Protein AF-A0A370G5T4-F1 (afdb_monomer_lite)

Secondary structure (DSSP, 8-state):
-HHHHHHHHHHHHHHHHHHHHHHHHHT-S-HHHHHHHHHHHHHHHHHH-THHHHHHHHHHHTHHHHTTTTT-

Radius of gyration: 16.43 Å; chains: 1; bounding box: 25×29×51 Å

Sequence (72 aa):
MKKGLSYLIPLFVTTLVLFYLVAGWLSTDHPAIVFFLAMMCADKIVEKNGWLIEFYEEGISKKPLDDMKKDR

Organism: NCBI:txid493781

Structure (mmCIF, N/CA/C/O backbone):
data_AF-A0A370G5T4-F1
#
_entry.id   AF-A0A370G5T4-F1
#
loop_
_atom_site.group_PDB
_atom_site.id
_atom_site.type_symbol
_atom_site.label_atom_id
_atom_site.label_alt_id
_atom_site.label_comp_id
_atom_site.label_asym_id
_atom_site.label_entity_id
_atom_site.label_seq_id
_atom_site.pdbx_PDB_ins_code
_atom_site.Cartn_x
_atom_site.Cartn_y
_atom_site.Cartn_z
_atom_site.occupancy
_atom_site.B_iso_or_equiv
_atom_site.auth_seq_id
_atom_site.auth_comp_id
_atom_site.auth_asym_id
_atom_site.auth_atom_id
_atom_site.pdbx_PDB_model_num
ATOM 1 N N . MET A 1 1 ? -2.834 5.126 19.568 1.00 48.69 1 MET A N 1
ATOM 2 C CA . MET A 1 1 ? -1.844 4.452 18.692 1.00 48.69 1 MET A CA 1
ATOM 3 C C . MET A 1 1 ? -2.329 3.125 18.086 1.00 48.69 1 MET A C 1
ATOM 5 O O . MET A 1 1 ? -1.880 2.812 16.997 1.00 48.69 1 MET A O 1
ATOM 9 N N . LYS A 1 2 ? -3.277 2.379 18.691 1.00 52.97 2 LYS A N 1
ATOM 10 C CA . LYS A 1 2 ? -3.814 1.116 18.120 1.00 52.97 2 LYS A CA 1
ATOM 11 C C . LYS A 1 2 ? -4.468 1.259 16.727 1.00 52.97 2 LYS A C 1
ATOM 13 O O . LYS A 1 2 ? -4.271 0.398 15.881 1.00 52.97 2 LYS A O 1
ATOM 18 N N . LYS A 1 3 ? -5.151 2.382 16.464 1.00 60.88 3 LYS A N 1
ATOM 19 C CA . LYS A 1 3 ? -5.792 2.666 15.163 1.00 60.88 3 LYS A CA 1
ATOM 20 C C . LYS A 1 3 ? -4.804 2.806 13.995 1.00 60.88 3 LYS A C 1
ATOM 22 O O . LYS A 1 3 ? -5.128 2.430 12.880 1.00 60.88 3 LYS A O 1
ATOM 27 N N . GLY A 1 4 ? -3.587 3.300 14.251 1.00 65.69 4 GLY A N 1
ATOM 28 C CA . GLY A 1 4 ? -2.572 3.452 13.201 1.00 65.69 4 GLY A CA 1
ATOM 29 C C . GLY A 1 4 ? -2.061 2.105 12.687 1.00 65.69 4 GLY A C 1
ATOM 30 O O . GLY A 1 4 ? -1.912 1.921 11.487 1.00 65.69 4 GLY A O 1
ATOM 31 N N . LEU A 1 5 ? -1.867 1.137 13.590 1.00 67.62 5 LEU A N 1
ATOM 32 C CA . LEU A 1 5 ? -1.445 -0.218 13.221 1.00 67.62 5 LEU A CA 1
ATOM 33 C C . LEU A 1 5 ? -2.573 -1.001 12.528 1.00 67.62 5 LEU A C 1
ATOM 35 O O . LEU A 1 5 ? -2.320 -1.717 11.565 1.00 67.62 5 LEU A O 1
ATOM 39 N N . SER A 1 6 ? -3.811 -0.806 12.997 1.00 69.56 6 SER A N 1
ATOM 40 C CA . SER A 1 6 ? -5.035 -1.350 12.393 1.00 69.56 6 SER A CA 1
ATOM 41 C C . SER A 1 6 ? -5.244 -0.876 10.951 1.00 69.56 6 SER A C 1
ATOM 43 O O . SER A 1 6 ? -5.742 -1.632 10.130 1.00 69.56 6 SER A O 1
ATOM 45 N N . TYR A 1 7 ? -4.791 0.335 10.611 1.00 78.81 7 TYR A N 1
ATOM 46 C CA . TYR A 1 7 ? -4.808 0.858 9.242 1.00 78.81 7 TYR A CA 1
ATOM 47 C C . TYR A 1 7 ? -3.637 0.348 8.390 1.00 78.81 7 TYR A C 1
ATOM 49 O O . TYR A 1 7 ? -3.797 0.033 7.213 1.00 78.81 7 TYR A O 1
ATOM 57 N N . LEU A 1 8 ? -2.446 0.243 8.986 1.00 82.69 8 LEU A N 1
ATOM 58 C CA . LEU A 1 8 ? -1.215 -0.067 8.258 1.00 82.69 8 LEU A CA 1
ATOM 59 C C . LEU A 1 8 ? -1.251 -1.449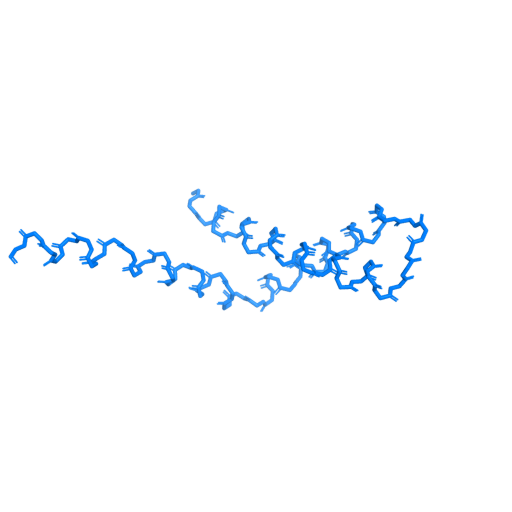 7.592 1.00 82.69 8 LEU A C 1
ATOM 61 O O . LEU A 1 8 ? -0.768 -1.622 6.478 1.00 82.69 8 LEU A O 1
ATOM 65 N N . ILE A 1 9 ? -1.826 -2.434 8.280 1.00 83.69 9 ILE A N 1
ATOM 66 C CA . ILE A 1 9 ? -1.894 -3.822 7.815 1.00 83.69 9 ILE A CA 1
ATOM 67 C C . ILE A 1 9 ? -2.815 -3.971 6.590 1.00 83.69 9 ILE A C 1
ATOM 69 O O . ILE A 1 9 ? -2.333 -4.452 5.562 1.00 83.69 9 ILE A O 1
ATOM 73 N N . PRO A 1 10 ? -4.092 -3.542 6.622 1.00 83.25 10 PRO A N 1
ATOM 74 C CA . PRO A 1 10 ? -4.957 -3.592 5.447 1.00 83.25 10 PRO A CA 1
ATOM 75 C C . PRO A 1 10 ? -4.435 -2.717 4.306 1.00 83.25 10 PRO A C 1
ATOM 77 O O . PRO A 1 10 ? -4.528 -3.135 3.153 1.00 83.25 10 PRO A O 1
ATOM 80 N N . LEU A 1 11 ? -3.813 -1.568 4.595 1.00 86.50 11 LEU A N 1
ATOM 81 C CA . LEU A 1 11 ? -3.139 -0.749 3.583 1.00 86.50 11 LEU A CA 1
ATOM 82 C C . LEU A 1 11 ? -2.026 -1.530 2.876 1.00 86.50 11 LEU A C 1
ATOM 84 O O . LEU A 1 11 ? -1.982 -1.576 1.645 1.00 86.50 11 LEU A O 1
ATOM 88 N N . PHE A 1 12 ? -1.148 -2.177 3.641 1.00 87.56 12 PHE A N 1
ATOM 89 C CA . PHE A 1 12 ? -0.030 -2.944 3.101 1.00 87.56 12 PHE A CA 1
ATOM 90 C C . PHE A 1 12 ? -0.507 -4.136 2.265 1.00 87.56 12 PHE A C 1
ATOM 92 O O . PHE A 1 12 ? -0.053 -4.322 1.136 1.00 87.56 12 PHE A O 1
ATOM 99 N N . VAL A 1 13 ? -1.477 -4.900 2.774 1.00 88.06 13 VAL A N 1
ATOM 100 C CA . VAL A 1 13 ? -2.067 -6.039 2.054 1.00 88.06 13 VAL A CA 1
ATOM 101 C C . VAL A 1 13 ? -2.732 -5.577 0.758 1.00 88.06 13 VAL A C 1
ATOM 103 O O . VAL A 1 13 ? -2.467 -6.142 -0.302 1.00 88.06 13 VAL A O 1
ATOM 106 N N . THR A 1 14 ? -3.539 -4.517 0.815 1.00 87.19 14 THR A N 1
ATOM 107 C CA . THR A 1 14 ? -4.228 -3.966 -0.362 1.00 87.19 14 THR A CA 1
ATOM 108 C C . THR A 1 14 ? -3.225 -3.473 -1.403 1.00 87.19 14 THR A C 1
ATOM 110 O O . THR A 1 14 ? -3.367 -3.778 -2.584 1.00 87.19 14 THR A O 1
ATOM 113 N N . THR A 1 15 ? -2.164 -2.789 -0.968 1.00 89.75 15 THR A N 1
ATOM 114 C CA . THR A 1 15 ? -1.087 -2.314 -1.851 1.00 89.75 15 THR A CA 1
ATOM 115 C C . THR A 1 15 ? -0.400 -3.470 -2.570 1.00 89.75 15 THR A C 1
ATOM 117 O O . THR A 1 15 ? -0.209 -3.402 -3.782 1.00 89.75 15 THR A O 1
ATOM 120 N N . LEU A 1 16 ? -0.063 -4.552 -1.858 1.00 89.12 16 LEU A N 1
ATOM 121 C CA . LEU A 1 16 ? 0.564 -5.728 -2.466 1.00 89.12 16 LEU A CA 1
ATOM 122 C C . LEU A 1 16 ? -0.354 -6.406 -3.484 1.00 89.12 16 LEU A C 1
ATOM 124 O O . LEU A 1 16 ? 0.104 -6.754 -4.570 1.00 89.12 16 LEU A O 1
ATOM 128 N N . VAL A 1 17 ? -1.639 -6.566 -3.165 1.00 88.25 17 VAL A N 1
ATOM 129 C CA . VAL A 1 17 ? -2.618 -7.167 -4.084 1.00 88.25 17 VAL A CA 1
ATOM 1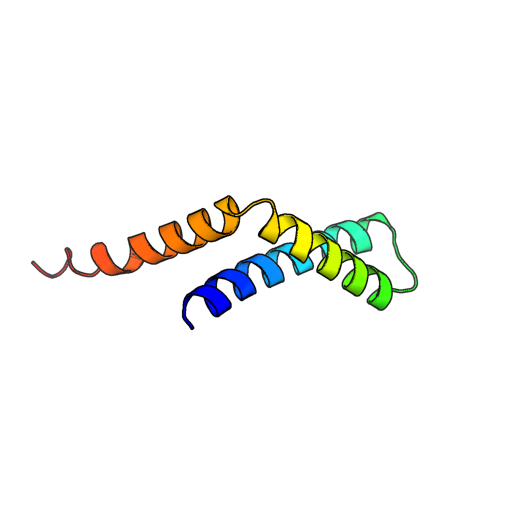30 C C . VAL A 1 17 ? -2.759 -6.325 -5.352 1.00 88.25 17 VAL A C 1
ATOM 132 O O . VAL A 1 17 ? -2.664 -6.868 -6.452 1.00 88.25 17 VAL A O 1
ATOM 135 N N . LEU A 1 18 ? -2.923 -5.003 -5.220 1.00 87.00 18 LEU A N 1
ATOM 136 C CA . LEU A 1 18 ? -2.983 -4.102 -6.375 1.00 87.00 18 LEU A CA 1
ATOM 137 C C . LEU A 1 18 ? -1.692 -4.141 -7.187 1.00 87.00 18 LEU A C 1
ATOM 139 O O . LEU A 1 18 ? -1.748 -4.211 -8.411 1.00 87.00 18 LEU A O 1
ATOM 143 N N . PHE A 1 19 ? -0.539 -4.120 -6.525 1.00 88.38 19 PHE A N 1
ATOM 144 C CA . PHE A 1 19 ? 0.742 -4.170 -7.210 1.00 88.38 19 PHE A CA 1
ATOM 145 C C . PHE A 1 19 ? 0.902 -5.462 -8.010 1.00 88.38 19 PHE A C 1
ATOM 147 O O . PHE A 1 19 ? 1.239 -5.393 -9.185 1.00 88.38 19 PHE A O 1
ATOM 154 N N . TYR A 1 20 ? 0.609 -6.626 -7.426 1.00 87.00 20 TYR A N 1
ATOM 155 C CA . TYR A 1 20 ? 0.695 -7.904 -8.138 1.00 87.00 20 TYR A CA 1
ATOM 156 C C . TYR A 1 20 ? -0.288 -7.995 -9.305 1.00 87.00 20 TYR A C 1
ATOM 158 O O . TYR A 1 20 ? 0.087 -8.478 -10.372 1.00 87.00 20 TYR A O 1
ATOM 166 N N . LEU A 1 21 ? -1.520 -7.510 -9.131 1.00 87.12 21 LEU A N 1
ATOM 167 C CA . LEU A 1 21 ? -2.511 -7.480 -10.207 1.00 87.12 21 LEU A CA 1
ATOM 168 C C . LEU A 1 21 ? -2.050 -6.589 -11.359 1.00 87.12 21 LEU A C 1
ATOM 170 O O . LEU A 1 21 ? -2.047 -7.024 -12.507 1.00 87.12 21 LEU A O 1
ATOM 174 N N . VAL A 1 22 ? -1.619 -5.363 -11.061 1.00 84.81 22 VAL A N 1
ATOM 175 C CA . VAL A 1 22 ? -1.217 -4.400 -12.091 1.00 84.81 22 VAL A CA 1
ATOM 176 C C . VAL A 1 22 ? 0.108 -4.805 -12.730 1.00 84.81 22 VAL A C 1
ATOM 178 O O . VAL A 1 22 ? 0.200 -4.816 -13.950 1.00 84.81 22 VAL A O 1
ATOM 181 N N . ALA A 1 23 ? 1.118 -5.192 -11.951 1.00 84.44 23 ALA A N 1
ATOM 182 C CA . ALA A 1 23 ? 2.408 -5.626 -12.485 1.00 84.44 23 ALA A CA 1
ATOM 183 C C . ALA A 1 23 ? 2.280 -6.912 -13.317 1.00 84.44 23 ALA A C 1
ATOM 185 O O . ALA A 1 23 ? 2.915 -7.026 -14.365 1.00 84.44 23 ALA A O 1
ATOM 186 N N . GLY A 1 24 ? 1.435 -7.853 -12.883 1.00 80.56 24 GLY A N 1
ATOM 187 C CA . GLY A 1 24 ? 1.144 -9.078 -13.624 1.00 80.56 24 GLY A CA 1
ATOM 188 C C . GLY A 1 24 ? 0.373 -8.829 -14.922 1.00 80.56 24 GLY A C 1
ATOM 189 O O . GLY A 1 24 ? 0.645 -9.491 -15.918 1.00 80.56 24 GLY A O 1
ATOM 190 N N . TRP A 1 25 ? -0.559 -7.871 -14.937 1.00 81.50 25 TRP A N 1
ATOM 191 C CA . TRP A 1 25 ? -1.355 -7.549 -16.128 1.00 81.50 25 TRP A CA 1
ATOM 192 C C . TRP A 1 25 ? -0.647 -6.636 -17.126 1.00 81.50 25 TRP A C 1
ATOM 194 O O . TRP A 1 25 ? -0.780 -6.844 -18.327 1.00 81.50 25 TRP A O 1
ATOM 204 N N . LEU A 1 26 ? 0.071 -5.614 -16.659 1.00 77.25 26 LEU A N 1
ATOM 205 C CA . LEU A 1 26 ? 0.665 -4.599 -17.533 1.00 77.25 26 LEU A CA 1
ATOM 206 C C . LEU A 1 26 ? 2.095 -4.924 -17.985 1.00 77.25 26 LEU A C 1
ATOM 208 O O . LEU A 1 26 ? 2.647 -4.123 -18.733 1.00 77.25 26 LEU A O 1
ATOM 212 N N . SER A 1 27 ? 2.704 -6.029 -17.524 1.00 71.19 27 SER A N 1
ATOM 213 C CA . SER A 1 27 ? 4.105 -6.402 -17.821 1.00 71.19 27 SER A CA 1
ATOM 214 C C . SER A 1 27 ? 5.038 -5.183 -17.825 1.00 71.19 27 SER A C 1
ATOM 216 O O . SER A 1 27 ? 5.715 -4.892 -18.804 1.00 71.19 27 SER A O 1
ATOM 218 N N . THR A 1 28 ? 4.981 -4.392 -16.753 1.00 74.50 28 THR A N 1
ATOM 219 C CA . THR A 1 28 ? 5.558 -3.045 -16.749 1.00 74.50 28 THR A CA 1
ATOM 220 C C . THR A 1 28 ? 7.082 -3.055 -16.627 1.00 74.50 28 THR A C 1
ATOM 222 O O . THR A 1 28 ? 7.620 -3.625 -15.681 1.00 74.50 28 THR A O 1
ATOM 225 N N . ASP A 1 29 ? 7.760 -2.303 -17.500 1.00 77.81 29 ASP A N 1
ATOM 226 C CA . ASP A 1 29 ? 9.220 -2.089 -17.479 1.00 77.81 29 ASP A CA 1
ATOM 227 C C . ASP A 1 29 ? 9.725 -1.314 -16.242 1.00 77.81 29 ASP A C 1
ATOM 229 O O . ASP A 1 29 ? 10.912 -1.327 -15.910 1.00 77.81 29 ASP A O 1
ATOM 233 N N . HIS A 1 30 ? 8.826 -0.629 -15.528 1.00 82.00 30 HIS A N 1
ATOM 234 C CA . HIS A 1 30 ? 9.139 0.204 -14.362 1.00 82.00 30 HIS A CA 1
ATOM 235 C C . HIS A 1 30 ? 8.307 -0.181 -13.126 1.00 82.00 30 HIS A C 1
ATOM 237 O O . HIS A 1 30 ? 7.389 0.549 -12.73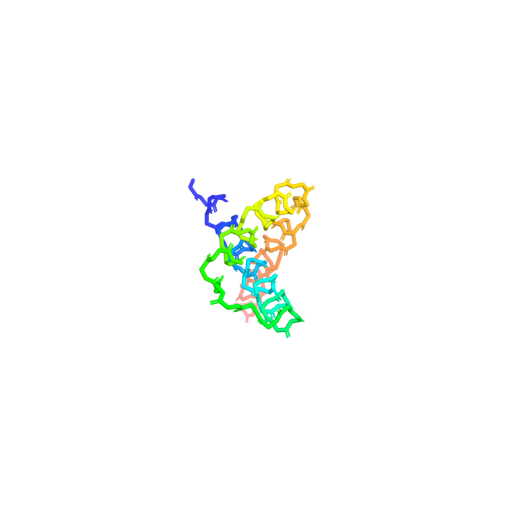4 1.00 82.00 30 HIS A O 1
ATOM 243 N N . PRO A 1 31 ? 8.633 -1.305 -12.461 1.00 81.62 31 PRO A N 1
ATOM 244 C CA . PRO A 1 31 ? 7.854 -1.822 -11.334 1.00 81.62 31 PRO A CA 1
ATOM 245 C C . PRO A 1 31 ? 7.784 -0.845 -10.151 1.00 81.62 31 PRO A C 1
ATOM 247 O O . PRO A 1 31 ? 6.779 -0.794 -9.451 1.00 81.62 31 PRO A O 1
ATOM 250 N N . ALA A 1 32 ? 8.805 -0.008 -9.952 1.00 84.56 32 ALA A N 1
ATOM 251 C CA . ALA A 1 32 ? 8.812 0.988 -8.881 1.00 84.56 32 ALA A CA 1
ATOM 252 C C . ALA A 1 32 ? 7.686 2.033 -9.021 1.00 84.56 32 ALA A C 1
ATOM 254 O O . ALA A 1 32 ? 7.058 2.402 -8.030 1.00 84.56 32 ALA A O 1
ATOM 255 N N . ILE A 1 33 ? 7.396 2.483 -10.247 1.00 85.88 33 ILE A N 1
ATOM 256 C CA . ILE A 1 33 ? 6.346 3.480 -10.512 1.00 85.88 33 ILE A CA 1
ATOM 257 C C . ILE A 1 33 ? 4.967 2.858 -10.279 1.00 85.88 33 ILE A C 1
ATOM 259 O O . ILE A 1 33 ? 4.105 3.467 -9.647 1.00 85.88 33 ILE A O 1
ATOM 263 N N . VAL A 1 34 ? 4.779 1.616 -10.731 1.00 86.69 34 VAL A N 1
ATOM 264 C CA . VAL A 1 34 ? 3.540 0.855 -10.515 1.00 86.69 34 VAL A CA 1
ATOM 265 C C . VAL A 1 34 ? 3.291 0.625 -9.032 1.00 86.69 34 VAL A C 1
ATOM 267 O O . VAL A 1 34 ? 2.163 0.782 -8.575 1.00 86.69 34 VAL A O 1
ATOM 270 N N . PHE A 1 35 ? 4.335 0.306 -8.267 1.00 86.69 35 PHE A N 1
ATOM 271 C CA . PHE A 1 35 ? 4.226 0.152 -6.820 1.00 86.69 35 PHE A CA 1
ATOM 272 C C . PHE A 1 35 ? 3.791 1.456 -6.146 1.00 86.69 35 PHE A C 1
ATOM 274 O O . PHE A 1 35 ? 2.902 1.449 -5.297 1.00 86.69 35 PHE A O 1
ATOM 281 N N . PHE A 1 36 ? 4.360 2.587 -6.567 1.00 87.56 36 PHE A N 1
ATOM 282 C CA . PHE A 1 36 ? 3.989 3.892 -6.029 1.00 87.56 36 PHE A CA 1
ATOM 283 C C . PHE A 1 36 ? 2.530 4.256 -6.345 1.00 87.56 36 PHE A C 1
ATOM 285 O O . PHE A 1 36 ? 1.791 4.673 -5.454 1.00 87.56 36 PHE A O 1
ATOM 292 N N . LEU A 1 37 ? 2.076 4.026 -7.583 1.00 87.31 37 LEU A N 1
ATOM 293 C CA . LEU A 1 37 ? 0.668 4.205 -7.950 1.00 87.31 37 LEU A CA 1
ATOM 294 C C . LEU A 1 37 ? -0.253 3.268 -7.162 1.00 87.31 37 LEU A C 1
ATOM 296 O O . LEU A 1 37 ? -1.288 3.707 -6.665 1.00 87.31 37 LEU A O 1
ATOM 300 N N . ALA A 1 38 ? 0.128 1.998 -7.018 1.00 88.44 38 ALA A N 1
ATOM 301 C CA . ALA A 1 38 ? -0.631 1.023 -6.245 1.00 88.44 38 ALA A CA 1
ATOM 302 C C . ALA A 1 38 ? -0.775 1.466 -4.786 1.00 88.44 38 ALA A C 1
ATOM 304 O O . ALA A 1 38 ? -1.859 1.330 -4.228 1.00 88.44 38 ALA A O 1
ATOM 305 N N . MET A 1 39 ? 0.267 2.053 -4.194 1.00 88.75 39 MET A N 1
ATOM 306 C CA . MET A 1 39 ? 0.229 2.594 -2.835 1.00 88.75 39 MET A CA 1
ATOM 307 C C . MET A 1 39 ? -0.731 3.783 -2.715 1.00 88.75 39 MET A C 1
ATOM 309 O O . MET A 1 39 ? -1.554 3.810 -1.803 1.00 88.75 39 MET A O 1
ATOM 313 N N . MET A 1 40 ? -0.688 4.736 -3.653 1.00 88.31 40 MET A N 1
ATOM 314 C CA . MET A 1 40 ? -1.617 5.877 -3.657 1.00 88.31 40 MET A CA 1
ATOM 315 C C . MET A 1 40 ? -3.073 5.433 -3.857 1.00 88.31 40 MET A C 1
ATOM 317 O O . MET A 1 40 ? -3.982 5.944 -3.202 1.00 88.31 40 MET A O 1
ATOM 321 N N . CYS A 1 41 ? -3.306 4.464 -4.744 1.00 88.00 41 CYS A N 1
ATOM 322 C CA . CYS A 1 41 ? -4.626 3.875 -4.945 1.00 88.00 41 CYS A CA 1
ATOM 323 C C . CYS A 1 41 ? -5.090 3.097 -3.712 1.00 88.00 41 CYS A C 1
ATOM 325 O O . CYS A 1 41 ? -6.239 3.251 -3.308 1.00 88.00 41 CYS A O 1
ATOM 327 N N . ALA A 1 42 ? -4.220 2.292 -3.103 1.00 87.62 42 ALA A N 1
ATOM 328 C CA . ALA A 1 42 ? -4.536 1.527 -1.904 1.00 87.62 42 ALA A CA 1
ATOM 329 C C . ALA A 1 42 ? -4.887 2.443 -0.730 1.00 87.62 42 ALA A C 1
ATOM 331 O O . ALA A 1 42 ? -5.864 2.166 -0.043 1.00 87.62 42 ALA A O 1
ATOM 332 N N . ASP A 1 43 ? -4.177 3.557 -0.548 1.00 86.81 43 ASP A N 1
ATOM 333 C CA . ASP A 1 43 ? -4.518 4.559 0.466 1.00 86.81 43 ASP A CA 1
ATOM 334 C C . ASP A 1 43 ? -5.926 5.116 0.257 1.00 86.81 43 ASP A C 1
ATOM 336 O O . ASP A 1 43 ? -6.759 5.049 1.155 1.00 86.81 43 ASP A O 1
ATOM 340 N N . LYS A 1 44 ? -6.262 5.529 -0.970 1.00 86.19 44 LYS A N 1
ATOM 341 C CA . LYS A 1 44 ? -7.615 6.009 -1.288 1.00 86.19 44 LYS A CA 1
ATOM 342 C C . LYS A 1 44 ? -8.686 4.934 -1.138 1.00 86.19 44 LYS A C 1
ATOM 344 O O . LYS A 1 44 ? -9.807 5.249 -0.745 1.00 86.19 44 LYS A O 1
ATOM 349 N N . ILE A 1 45 ? -8.370 3.683 -1.465 1.00 85.19 45 ILE A N 1
ATOM 350 C CA . ILE A 1 45 ? -9.293 2.557 -1.313 1.00 85.19 45 ILE A CA 1
ATOM 351 C C . ILE A 1 45 ? -9.555 2.306 0.167 1.00 85.19 45 ILE A C 1
ATOM 353 O O . ILE A 1 45 ? -10.716 2.256 0.548 1.00 85.19 45 ILE A O 1
ATOM 357 N N . VAL A 1 46 ? -8.522 2.191 1.002 1.00 83.69 46 VAL A N 1
ATOM 358 C CA . VAL A 1 46 ? -8.684 1.910 2.436 1.00 83.69 46 VAL A CA 1
ATOM 359 C C . VAL A 1 46 ? -9.334 3.091 3.162 1.00 83.69 46 VAL A C 1
ATOM 361 O O . VAL A 1 46 ? -10.215 2.877 3.991 1.00 83.69 46 VAL A O 1
ATOM 364 N N . GLU A 1 47 ? -8.990 4.329 2.803 1.00 82.25 47 GLU A N 1
ATOM 365 C CA . GLU A 1 47 ? -9.603 5.543 3.356 1.00 82.25 47 GLU A CA 1
ATOM 366 C C . GLU A 1 47 ? -11.101 5.635 3.016 1.00 82.25 47 GLU A C 1
ATOM 368 O O . GLU A 1 47 ? -11.924 5.948 3.877 1.00 82.25 47 GLU A O 1
ATOM 373 N N . LYS A 1 48 ? -11.484 5.324 1.770 1.00 81.12 48 LYS A N 1
ATOM 374 C CA . LYS A 1 48 ? -12.886 5.371 1.322 1.00 81.12 48 LYS A CA 1
ATOM 375 C C . LYS A 1 48 ? -13.694 4.152 1.775 1.00 81.12 48 LYS A C 1
ATOM 377 O O . LYS A 1 48 ? -14.905 4.249 1.964 1.00 81.12 48 LYS A O 1
ATOM 382 N N . ASN A 1 49 ? -13.026 3.021 1.977 1.00 80.00 49 ASN A N 1
ATOM 383 C CA . ASN A 1 49 ? -13.619 1.754 2.376 1.00 80.00 49 ASN A CA 1
ATOM 384 C C . ASN A 1 49 ? -13.250 1.420 3.825 1.00 80.00 49 ASN A C 1
ATOM 386 O O . ASN A 1 49 ? -12.661 0.374 4.095 1.00 80.00 49 ASN A O 1
ATOM 390 N N . GLY A 1 50 ? -13.660 2.280 4.764 1.00 73.94 50 GLY A N 1
ATOM 391 C CA . GLY A 1 50 ? -13.449 2.071 6.203 1.00 73.94 50 GLY A CA 1
ATOM 392 C C . GLY A 1 50 ? -13.958 0.718 6.726 1.00 73.94 50 GLY A C 1
ATOM 393 O O . GLY A 1 50 ? -13.416 0.194 7.696 1.00 73.94 50 GLY A O 1
ATOM 394 N N . TRP A 1 51 ? -14.903 0.090 6.015 1.00 76.12 51 TRP A N 1
ATOM 395 C CA . TRP A 1 51 ? -15.378 -1.269 6.286 1.00 76.12 51 TRP A CA 1
ATOM 396 C C . TRP A 1 51 ? -14.267 -2.335 6.242 1.00 76.12 51 TRP A C 1
ATOM 398 O O . TRP A 1 51 ? -14.373 -3.343 6.929 1.00 76.12 51 TRP A O 1
ATOM 408 N N . LEU A 1 52 ? -13.181 -2.132 5.481 1.00 71.44 52 LEU A N 1
ATOM 409 C CA . LEU A 1 52 ? -12.027 -3.047 5.464 1.00 71.44 52 LEU A CA 1
ATOM 410 C C . LEU A 1 52 ? -11.270 -3.031 6.796 1.00 71.44 52 LEU A C 1
ATOM 412 O O . LEU A 1 52 ? -10.780 -4.067 7.247 1.00 71.44 52 LEU A O 1
ATOM 416 N N . ILE A 1 53 ? -11.186 -1.858 7.423 1.00 74.31 53 ILE A N 1
ATOM 417 C CA . ILE A 1 53 ? -10.561 -1.682 8.735 1.00 74.31 53 ILE A CA 1
ATOM 418 C C . ILE A 1 53 ? -11.475 -2.282 9.802 1.00 74.31 53 ILE A C 1
ATOM 420 O O . ILE A 1 53 ? -11.004 -3.027 10.653 1.00 74.31 53 ILE A O 1
ATOM 424 N N . GLU A 1 54 ? -12.783 -2.028 9.722 1.00 74.38 54 GLU A N 1
ATOM 425 C CA . GLU A 1 54 ? -13.770 -2.606 10.643 1.00 74.38 54 GLU A CA 1
ATOM 426 C C . GLU A 1 54 ? -13.788 -4.137 10.570 1.00 74.38 54 GLU A C 1
ATOM 428 O O . GLU A 1 54 ? -13.747 -4.797 11.603 1.00 74.38 54 GLU A O 1
ATOM 433 N N . PHE A 1 55 ? -13.739 -4.717 9.367 1.00 76.56 55 PHE A N 1
ATOM 434 C CA . PHE A 1 55 ? -13.659 -6.168 9.178 1.00 76.56 55 PHE A CA 1
ATOM 435 C C . PHE A 1 55 ? -12.368 -6.757 9.768 1.00 76.56 55 PHE A C 1
ATOM 437 O O . PHE A 1 55 ? -12.375 -7.832 10.375 1.00 76.56 55 PHE A O 1
ATOM 444 N N . TYR A 1 56 ? -11.248 -6.043 9.623 1.00 72.00 56 TYR A N 1
ATOM 445 C CA . TYR A 1 56 ? -9.976 -6.422 10.232 1.00 72.00 56 TYR A CA 1
ATOM 446 C C . TYR A 1 56 ? -10.032 -6.347 11.769 1.00 72.00 56 TYR A C 1
ATOM 448 O O . TYR A 1 56 ? -9.601 -7.280 12.453 1.00 72.00 56 TYR A O 1
ATOM 456 N N . GLU A 1 57 ? -10.615 -5.283 12.327 1.00 72.62 57 GLU A N 1
ATOM 457 C CA . GLU A 1 57 ? -10.793 -5.111 13.772 1.00 72.62 57 GLU A CA 1
ATOM 458 C C . GLU A 1 57 ? -11.770 -6.134 14.370 1.00 72.62 57 GLU A C 1
ATOM 460 O O . GLU A 1 57 ? -11.483 -6.690 15.432 1.00 72.62 57 GLU A O 1
ATOM 465 N N . GLU A 1 58 ? -12.871 -6.464 13.692 1.00 74.50 58 GLU A N 1
ATOM 466 C CA . GLU A 1 58 ? -13.804 -7.519 14.109 1.00 74.50 58 GLU A CA 1
ATOM 467 C C . GLU A 1 58 ? -13.155 -8.907 14.098 1.00 74.50 58 GLU A C 1
ATOM 469 O O . GLU A 1 58 ? -13.354 -9.695 15.030 1.00 74.50 58 GLU A O 1
ATOM 474 N N . GLY A 1 59 ? -12.337 -9.203 13.084 1.00 67.44 59 GLY A N 1
ATOM 475 C CA . GLY A 1 59 ? -11.570 -10.447 13.010 1.00 67.44 59 GLY A CA 1
ATOM 476 C C . GLY A 1 59 ? -10.574 -10.600 14.164 1.00 67.44 59 GLY A C 1
ATOM 477 O O . GLY A 1 59 ? -10.392 -11.701 14.688 1.00 67.44 59 GLY A O 1
ATOM 478 N N . ILE A 1 60 ? -9.966 -9.498 14.612 1.00 63.88 60 ILE A N 1
ATOM 479 C CA . ILE A 1 60 ? -9.084 -9.480 15.788 1.00 63.88 60 ILE A CA 1
ATOM 480 C C . ILE A 1 60 ? -9.888 -9.554 17.093 1.00 63.88 60 ILE A C 1
ATOM 482 O O . ILE A 1 60 ? -9.486 -10.269 18.008 1.00 63.88 60 ILE A O 1
ATOM 486 N N . SER A 1 61 ? -11.023 -8.857 17.189 1.00 58.94 61 SER A N 1
ATOM 487 C CA . SER A 1 61 ? -11.865 -8.793 18.394 1.00 58.94 61 SER A CA 1
ATOM 488 C C . SER A 1 61 ? -12.552 -10.123 18.733 1.00 58.94 61 SER A C 1
ATOM 490 O O . SER A 1 61 ? -12.792 -10.413 19.905 1.00 58.94 61 SER A O 1
ATOM 492 N N . LYS A 1 62 ? -12.796 -10.993 17.744 1.00 55.19 62 LYS A N 1
ATOM 493 C CA . LYS A 1 62 ? -13.271 -12.365 18.004 1.00 55.19 62 LYS A CA 1
ATOM 494 C C . LYS A 1 62 ? -12.214 -13.267 18.652 1.00 55.19 62 LYS A C 1
ATOM 496 O O . LYS A 1 62 ? -12.576 -14.232 19.314 1.00 55.19 62 LYS A O 1
ATOM 501 N N . LYS A 1 63 ? -10.921 -12.955 18.523 1.00 54.16 63 LYS A N 1
ATOM 502 C CA . LYS A 1 63 ? -9.841 -13.824 19.011 1.00 54.16 63 LYS A CA 1
ATOM 503 C C . LYS A 1 63 ? -9.639 -13.840 20.541 1.00 54.16 63 LYS A C 1
ATOM 505 O O . LYS A 1 63 ? -9.391 -14.918 21.056 1.00 54.16 63 LYS A O 1
ATOM 510 N N . PRO A 1 64 ? -9.790 -12.747 21.319 1.00 51.53 64 PRO A N 1
ATOM 511 C CA . PRO A 1 64 ? -9.555 -12.821 22.766 1.00 51.53 64 PRO A CA 1
ATOM 512 C C . PRO A 1 64 ? -10.712 -13.378 23.621 1.00 51.53 64 PRO A C 1
ATOM 514 O O . PRO A 1 64 ? -10.524 -13.514 24.827 1.00 51.53 64 PRO A O 1
ATOM 517 N N . LEU A 1 65 ? -11.899 -13.682 23.077 1.00 54.50 65 LEU A N 1
ATOM 518 C CA . LEU A 1 65 ? -13.046 -14.133 23.895 1.00 54.50 65 LEU A CA 1
ATOM 519 C C . LEU A 1 65 ? -13.313 -15.643 23.855 1.00 54.50 65 LEU A C 1
ATOM 521 O O . LEU A 1 65 ? -13.856 -16.172 24.827 1.00 54.50 65 LEU A O 1
ATOM 525 N N . ASP A 1 66 ? -12.903 -16.338 22.793 1.00 55.62 66 ASP A N 1
ATOM 526 C CA . ASP A 1 66 ? -13.023 -17.800 22.727 1.00 55.62 66 ASP A CA 1
ATOM 527 C C . ASP A 1 66 ? -11.918 -18.498 23.536 1.00 55.62 66 ASP A C 1
ATOM 529 O O . ASP A 1 66 ? -12.179 -19.509 24.192 1.00 55.62 66 ASP A O 1
ATOM 533 N N . ASP A 1 67 ? -10.728 -17.895 23.616 1.00 56.62 67 ASP A N 1
ATOM 534 C CA . ASP A 1 67 ? -9.617 -18.414 24.425 1.00 56.62 67 ASP A CA 1
ATOM 535 C C . ASP A 1 67 ? -9.882 -18.297 25.942 1.00 56.62 67 ASP A C 1
ATOM 537 O O . ASP A 1 67 ? -9.352 -19.084 26.719 1.00 56.62 67 ASP A O 1
ATOM 541 N N . MET A 1 68 ? -10.760 -17.383 26.384 1.00 55.19 68 MET A N 1
ATOM 542 C CA . MET A 1 68 ? -11.148 -17.247 27.802 1.00 55.19 68 MET A CA 1
ATOM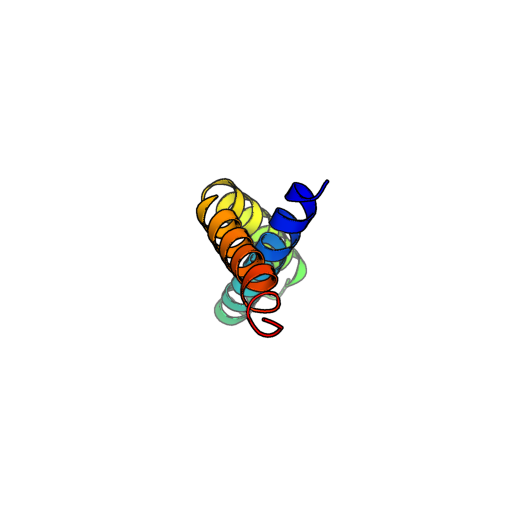 543 C C . MET A 1 68 ? -12.362 -18.097 28.211 1.00 55.19 68 MET A C 1
ATOM 545 O O . MET A 1 68 ? -12.640 -18.237 29.403 1.00 55.19 68 MET A O 1
ATOM 549 N N . LYS A 1 69 ? -13.121 -18.650 27.257 1.00 53.97 69 LYS A N 1
ATOM 550 C CA . LYS A 1 69 ? -14.262 -19.537 27.554 1.00 53.97 69 LYS A CA 1
ATOM 551 C C . LYS A 1 69 ? -13.881 -21.010 27.659 1.00 53.97 69 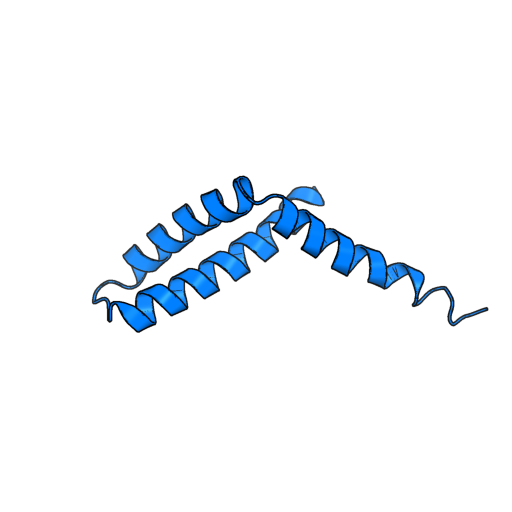LYS A C 1
ATOM 553 O O . LYS A 1 69 ? -14.703 -21.790 28.121 1.00 53.97 69 LYS A O 1
ATOM 558 N N . LYS A 1 70 ? -12.667 -21.388 27.250 1.00 53.03 70 LYS A N 1
ATOM 559 C CA . LYS A 1 70 ? -12.192 -22.778 27.302 1.00 53.03 70 LYS A CA 1
ATOM 560 C C . LYS A 1 70 ? -11.597 -23.181 28.662 1.00 53.03 70 LYS A C 1
ATOM 562 O O . LYS A 1 70 ? -11.381 -24.365 28.883 1.00 53.03 70 LYS A O 1
ATOM 567 N N . ASP A 1 71 ? -11.388 -22.215 29.558 1.00 54.47 71 ASP A N 1
ATOM 568 C CA . ASP A 1 71 ? -10.836 -22.410 30.911 1.00 54.47 71 ASP A CA 1
ATOM 569 C C . ASP A 1 71 ? -11.893 -22.314 32.038 1.00 54.47 71 ASP A C 1
ATOM 571 O O . ASP A 1 71 ? -11.551 -22.117 33.205 1.00 54.47 71 ASP A O 1
ATOM 575 N N . ARG A 1 72 ? -13.192 -22.440 31.722 1.00 48.09 72 ARG A N 1
ATOM 576 C CA . ARG A 1 72 ? -14.255 -22.594 32.732 1.00 48.09 72 ARG A CA 1
ATOM 577 C C . ARG A 1 72 ? -15.086 -23.844 32.516 1.00 48.09 72 ARG A C 1
ATOM 57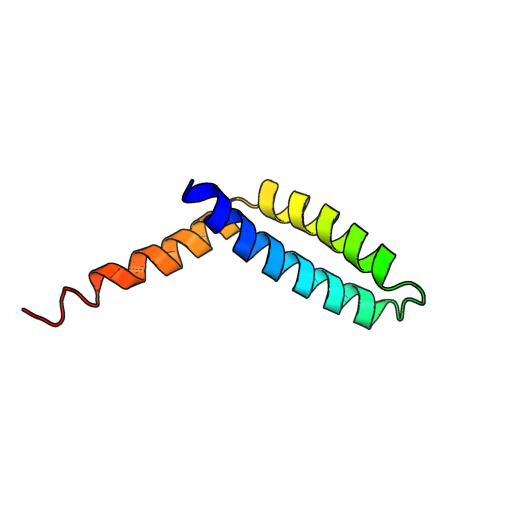9 O O . ARG A 1 72 ? -15.478 -24.085 31.355 1.00 48.09 72 ARG A O 1
#

Foldseek 3Di:
DVLVVLLVVQLVVQLVVQLCVCCVVVVDPCSPVSSVVSSVVSVVCCVVPVVSSVVSVVVVVVPPPVVVVVVD

pLDDT: mean 75.68, std 12.69, range [48.09, 89.75]